Protein AF-A0A502CP16-F1 (afdb_monomer)

Mean predicted aligned error: 13.07 Å

InterPro domains:
  IPR009937 Putative Actinobacterial Holin-X, holin superfamily III [PF07332] (21-136)

Structure (mmCIF, N/CA/C/O backbone):
data_AF-A0A502CP16-F1
#
_entry.id   AF-A0A502CP16-F1
#
loop_
_atom_site.group_PDB
_atom_site.id
_atom_site.type_symbol
_atom_site.label_atom_id
_atom_site.label_alt_id
_atom_site.label_comp_id
_atom_site.label_asym_id
_atom_site.label_entity_id
_atom_site.label_seq_id
_atom_site.pdbx_PDB_ins_code
_atom_site.Cartn_x
_atom_site.Cartn_y
_atom_site.Cartn_z
_atom_site.occupancy
_atom_site.B_iso_or_equiv
_atom_site.auth_seq_id
_atom_site.auth_comp_id
_atom_site.auth_asym_id
_atom_site.auth_atom_id
_atom_site.pdbx_PDB_model_num
ATOM 1 N N . MET A 1 1 ? -91.116 16.499 47.169 1.00 48.44 1 MET A N 1
ATOM 2 C CA . MET A 1 1 ? -90.966 15.041 46.974 1.00 48.44 1 MET A CA 1
ATOM 3 C C . MET A 1 1 ? -89.531 14.847 46.487 1.00 48.44 1 MET A C 1
ATOM 5 O O . MET A 1 1 ? -89.247 15.278 45.384 1.00 48.44 1 MET A O 1
ATOM 9 N N . ALA A 1 2 ? -88.553 14.717 47.399 1.00 51.62 2 ALA A N 1
ATOM 10 C CA . ALA A 1 2 ? -87.984 13.432 47.862 1.00 51.62 2 ALA A CA 1
ATOM 11 C C . ALA A 1 2 ? -87.460 12.631 46.644 1.00 51.62 2 ALA A C 1
ATOM 13 O O . ALA A 1 2 ? -88.256 12.377 45.752 1.00 51.62 2 ALA A O 1
ATOM 14 N N . THR A 1 3 ? -86.186 12.278 46.440 1.00 50.72 3 THR A N 1
ATOM 15 C CA . THR A 1 3 ? -85.097 11.765 47.304 1.00 50.72 3 THR A CA 1
ATOM 16 C C . THR A 1 3 ? -83.799 11.732 46.458 1.00 50.72 3 THR A C 1
ATOM 18 O O . THR A 1 3 ? -83.857 11.386 45.285 1.00 50.72 3 THR A O 1
ATOM 21 N N . GLN A 1 4 ? -82.660 12.248 46.929 1.00 61.88 4 GLN A N 1
ATOM 22 C CA . GLN A 1 4 ? -81.459 11.499 47.364 1.00 61.88 4 GLN A CA 1
ATOM 23 C C . GLN A 1 4 ? -81.095 10.209 46.600 1.00 61.88 4 GLN A C 1
ATOM 25 O O . GLN A 1 4 ? -81.886 9.283 46.620 1.00 61.88 4 GLN A O 1
ATOM 30 N N . HIS A 1 5 ? -79.867 10.155 46.053 1.00 51.53 5 HIS A N 1
ATOM 31 C CA . HIS A 1 5 ? -78.896 9.033 46.021 1.00 51.53 5 HIS A CA 1
ATOM 32 C C . HIS A 1 5 ? -77.607 9.600 45.369 1.00 51.53 5 HIS A C 1
ATOM 34 O O . HIS A 1 5 ? -77.551 9.748 44.158 1.00 51.53 5 HIS A O 1
ATOM 40 N N . ALA A 1 6 ? -76.629 10.177 46.076 1.00 63.91 6 ALA A N 1
ATOM 41 C CA . ALA A 1 6 ? -75.725 9.560 47.050 1.00 63.91 6 ALA A CA 1
ATOM 42 C C . ALA A 1 6 ? -75.152 8.221 46.556 1.00 63.91 6 ALA A C 1
ATOM 44 O O . ALA A 1 6 ? -75.627 7.168 46.972 1.00 63.91 6 ALA A O 1
ATOM 45 N N . ASN A 1 7 ? -74.142 8.273 45.680 1.00 61.53 7 ASN A N 1
ATOM 46 C CA . ASN A 1 7 ? -73.148 7.203 45.561 1.00 61.53 7 ASN A CA 1
ATOM 47 C C . ASN A 1 7 ? -71.828 7.729 44.963 1.00 61.53 7 ASN A C 1
ATOM 49 O O . ASN A 1 7 ? -71.404 7.293 43.896 1.00 61.53 7 ASN A O 1
ATOM 53 N N . ASP A 1 8 ? -71.166 8.652 45.666 1.00 55.47 8 ASP A N 1
ATOM 54 C CA . ASP A 1 8 ? -69.719 8.830 45.516 1.00 55.47 8 ASP A CA 1
ATOM 55 C C . ASP A 1 8 ? -69.037 7.651 46.217 1.00 55.47 8 ASP A C 1
ATOM 57 O O . ASP A 1 8 ? -68.642 7.720 47.379 1.00 55.47 8 ASP A O 1
ATOM 61 N N . GLN A 1 9 ? -68.930 6.527 45.511 1.00 55.81 9 GLN A N 1
ATOM 62 C CA . GLN A 1 9 ? -67.941 5.508 45.843 1.00 55.81 9 GLN A CA 1
ATOM 63 C C . GLN A 1 9 ? -66.606 5.932 45.238 1.00 55.81 9 GLN A C 1
ATOM 65 O O . GLN A 1 9 ? -66.098 5.328 44.298 1.00 55.81 9 GLN A O 1
ATOM 70 N N . THR A 1 10 ? -65.999 6.967 45.815 1.00 56.19 10 THR A N 1
ATOM 71 C CA . THR A 1 10 ? -64.542 7.049 45.863 1.00 56.19 10 THR A CA 1
ATOM 72 C C . THR A 1 10 ? -64.082 5.936 46.792 1.00 56.19 10 THR A C 1
ATOM 74 O O . THR A 1 10 ? -63.856 6.117 47.986 1.00 56.19 10 THR A O 1
ATOM 77 N N . SER A 1 11 ? -63.991 4.727 46.238 1.00 54.78 11 SER A N 1
ATOM 78 C CA . SER A 1 11 ? -63.223 3.646 46.829 1.00 54.78 11 SER A CA 1
ATOM 79 C C . SER A 1 11 ? -61.761 4.083 46.836 1.00 54.78 11 SER A C 1
ATOM 81 O O . SER A 1 11 ? -60.993 3.756 45.931 1.00 54.78 11 SER A O 1
ATOM 83 N N . SER A 1 12 ? -61.388 4.856 47.852 1.00 57.38 12 SER A N 1
ATOM 84 C CA . SER A 1 12 ? -60.015 5.075 48.283 1.00 57.38 12 SER A CA 1
ATOM 85 C C . SER A 1 12 ? -59.500 3.739 48.807 1.00 57.38 12 SER A C 1
ATOM 87 O O . SER A 1 12 ? -59.390 3.522 50.011 1.00 57.38 12 SER A O 1
ATOM 89 N N . GLN A 1 13 ? -59.269 2.795 47.891 1.00 60.53 13 GLN A N 1
ATOM 90 C CA . GLN A 1 13 ? -58.417 1.652 48.168 1.00 60.53 13 GLN A CA 1
ATOM 91 C C . GLN A 1 13 ? -57.105 2.248 48.682 1.00 60.53 13 GLN A C 1
ATOM 93 O O . GLN A 1 13 ? -56.549 3.113 47.997 1.00 60.53 13 GLN A O 1
ATOM 98 N N . PRO A 1 14 ? -56.640 1.886 49.887 1.00 56.53 14 PRO A N 1
ATOM 99 C CA . PRO A 1 14 ? -55.353 2.356 50.360 1.00 56.53 14 PRO A CA 1
ATOM 100 C C . PRO A 1 14 ? -54.321 1.873 49.343 1.00 56.53 14 PRO A C 1
ATOM 102 O O . PRO A 1 14 ? -54.079 0.671 49.235 1.00 56.53 14 PRO A O 1
ATOM 105 N N . SER A 1 15 ? -53.776 2.794 48.541 1.00 64.06 15 SER A N 1
ATOM 106 C CA . SER A 1 15 ? -52.629 2.513 47.684 1.00 64.06 15 SER A CA 1
ATOM 107 C C . SER A 1 15 ? -51.578 1.888 48.593 1.00 64.06 15 SER A C 1
ATOM 109 O O . SER A 1 15 ? -51.168 2.564 49.540 1.00 64.06 15 SER A O 1
ATOM 111 N N . PRO A 1 16 ? -51.195 0.614 48.385 1.00 67.31 16 PRO A N 1
ATOM 112 C CA . PRO A 1 16 ? -50.213 -0.034 49.234 1.00 67.31 16 PRO A CA 1
ATOM 113 C C . PRO A 1 16 ? -48.984 0.863 49.273 1.00 67.31 16 PRO A C 1
ATOM 115 O O . PRO A 1 16 ? -48.430 1.199 48.223 1.00 67.31 16 PRO A O 1
ATOM 118 N N . GLU A 1 17 ? -48.626 1.329 50.465 1.00 70.31 17 GLU A N 1
ATOM 119 C CA . GLU A 1 17 ? -47.470 2.189 50.662 1.00 70.31 17 GLU A CA 1
ATOM 120 C C . GLU A 1 17 ? -46.265 1.459 50.060 1.00 70.31 17 GLU A C 1
ATOM 122 O O . GLU A 1 17 ? -45.994 0.301 50.399 1.00 70.31 17 GLU A O 1
ATOM 127 N N . ARG A 1 18 ? -45.621 2.072 49.058 1.00 70.44 18 ARG A N 1
ATOM 128 C CA . ARG A 1 18 ? -44.545 1.408 48.318 1.00 70.44 18 ARG A CA 1
ATOM 129 C C . ARG A 1 18 ? -43.461 1.016 49.303 1.00 70.44 18 ARG A C 1
ATOM 131 O O . ARG A 1 18 ? -42.889 1.856 49.994 1.00 70.44 18 ARG A O 1
ATOM 138 N N . THR A 1 19 ? -43.173 -0.274 49.346 1.00 84.56 19 THR A N 1
ATOM 139 C CA . THR A 1 19 ? -42.142 -0.787 50.241 1.00 84.56 19 THR A CA 1
ATOM 140 C C . THR A 1 19 ? -40.770 -0.291 49.786 1.00 84.56 19 THR A C 1
ATOM 142 O O . THR A 1 19 ? -40.505 -0.160 48.590 1.00 84.56 19 THR A O 1
ATOM 145 N N . ILE A 1 20 ? -39.859 -0.059 50.733 1.00 82.56 20 ILE A N 1
ATOM 146 C CA . ILE A 1 20 ? -38.467 0.330 50.440 1.00 82.56 20 ILE A CA 1
ATOM 147 C C . ILE A 1 20 ? -37.799 -0.671 49.479 1.00 82.56 20 ILE A C 1
ATOM 149 O O . ILE A 1 20 ? -37.021 -0.278 48.615 1.00 82.56 20 ILE A O 1
ATOM 153 N N . GLY A 1 21 ? -38.172 -1.955 49.558 1.00 85.38 21 GLY A N 1
ATOM 154 C CA . GLY A 1 21 ? -37.716 -2.989 48.627 1.00 85.38 21 GLY A CA 1
ATOM 155 C C . GLY A 1 21 ? -38.147 -2.762 47.173 1.00 85.38 21 GLY A C 1
ATOM 156 O O . GLY A 1 21 ? -37.351 -3.006 46.272 1.00 85.38 21 GLY A O 1
ATOM 157 N N . GLN A 1 22 ? -39.356 -2.245 46.928 1.00 84.88 22 GLN A N 1
ATOM 158 C CA . GLN A 1 22 ? -39.813 -1.896 45.575 1.00 84.88 22 GLN A CA 1
ATOM 159 C C . GLN A 1 22 ? -39.071 -0.676 45.017 1.00 84.88 22 GLN A C 1
ATOM 161 O O . GLN A 1 22 ? -38.677 -0.694 43.859 1.00 84.88 22 GLN A O 1
ATOM 166 N N . LEU A 1 23 ? -38.800 0.343 45.839 1.00 87.12 23 LEU A N 1
ATOM 167 C CA . LEU A 1 23 ? -38.048 1.530 45.402 1.00 87.12 23 LEU A CA 1
ATOM 168 C C . LEU A 1 23 ? -36.595 1.195 45.035 1.00 87.12 23 LEU A C 1
ATOM 170 O O . LEU A 1 23 ? -36.069 1.699 44.045 1.00 87.12 23 LEU A O 1
ATOM 174 N N . VAL A 1 24 ? -35.950 0.320 45.813 1.00 88.94 24 VAL A N 1
ATOM 175 C CA . VAL A 1 24 ? -34.595 -0.167 45.513 1.00 88.94 24 VAL A CA 1
ATOM 176 C C . VAL A 1 24 ? -34.587 -1.029 44.246 1.00 88.94 24 VAL A C 1
ATOM 178 O O . VAL A 1 24 ? -33.667 -0.906 43.434 1.00 88.94 24 VAL A O 1
ATOM 181 N N . ALA A 1 25 ? -35.605 -1.871 44.046 1.00 88.25 25 ALA A N 1
ATOM 182 C CA . ALA A 1 25 ? -35.745 -2.673 42.833 1.00 88.25 25 ALA A CA 1
ATOM 183 C C . ALA A 1 25 ? -35.932 -1.798 41.579 1.00 88.25 25 ALA A C 1
ATOM 185 O O . ALA A 1 25 ? -35.226 -2.009 40.592 1.00 88.25 25 ALA A O 1
ATOM 186 N N . ASP A 1 26 ? -36.799 -0.784 41.643 1.00 88.25 26 ASP A N 1
ATOM 187 C CA . ASP A 1 26 ? -37.049 0.162 40.548 1.00 88.25 26 ASP A CA 1
ATOM 188 C C . ASP A 1 26 ? -35.780 0.966 40.207 1.00 88.25 26 ASP A C 1
ATOM 190 O O . ASP A 1 26 ? -35.359 1.010 39.053 1.00 88.25 26 ASP A O 1
ATOM 194 N N . ALA A 1 27 ? -35.086 1.512 41.214 1.00 88.50 27 ALA A N 1
ATOM 195 C CA . ALA A 1 27 ? -33.839 2.251 40.998 1.00 88.50 27 ALA A CA 1
ATOM 196 C C . ALA A 1 27 ? -32.735 1.373 40.374 1.00 88.50 27 ALA A C 1
ATOM 198 O O . ALA A 1 27 ? -32.000 1.812 39.489 1.00 88.50 27 ALA A O 1
ATOM 199 N N . THR A 1 28 ? -32.630 0.110 40.801 1.00 91.69 28 THR A N 1
ATOM 200 C CA . THR A 1 28 ? -31.668 -0.850 40.232 1.00 91.69 28 THR A CA 1
ATOM 201 C C . THR A 1 28 ? -32.016 -1.197 38.781 1.00 91.69 28 THR A C 1
ATOM 203 O O . THR A 1 28 ? -31.125 -1.346 37.937 1.00 91.69 28 THR A O 1
ATOM 206 N N . HIS A 1 29 ? -33.308 -1.306 38.472 1.00 92.00 29 HIS A N 1
ATOM 207 C CA . HIS A 1 29 ? -33.806 -1.540 37.121 1.00 92.00 29 HIS A CA 1
ATOM 208 C C . HIS A 1 29 ? -33.518 -0.353 36.186 1.00 92.00 29 HIS A C 1
ATOM 210 O O . HIS A 1 29 ? -33.066 -0.555 35.054 1.00 92.00 29 HIS A O 1
ATOM 216 N N . ASP A 1 30 ? -33.691 0.879 36.662 1.00 92.06 30 ASP A N 1
ATOM 217 C CA . ASP A 1 30 ? -33.406 2.089 35.885 1.00 92.06 30 ASP A CA 1
ATOM 218 C C . ASP A 1 30 ? -31.912 2.224 35.583 1.00 92.06 30 ASP A C 1
ATOM 220 O O . ASP A 1 30 ? -31.526 2.407 34.427 1.00 92.06 30 ASP A O 1
ATOM 224 N N . VAL A 1 31 ? -31.051 2.020 36.586 1.00 93.75 31 VAL A N 1
ATOM 225 C CA . VAL A 1 31 ? -29.592 1.999 36.386 1.00 93.75 31 VAL A CA 1
ATOM 226 C C . VAL A 1 31 ? -29.196 0.918 35.377 1.00 93.75 31 VAL A C 1
ATOM 228 O O . VAL A 1 31 ? -28.417 1.179 34.459 1.00 93.75 31 VAL A O 1
ATOM 231 N N . SER A 1 32 ? -29.777 -0.281 35.484 1.00 94.75 32 SER A N 1
ATOM 232 C CA . SER A 1 32 ? -29.531 -1.374 34.531 1.00 94.75 32 SER A CA 1
ATOM 233 C C . SER A 1 32 ? -29.957 -1.009 33.105 1.00 94.75 32 SER A C 1
ATOM 235 O O . SER A 1 32 ? -29.284 -1.372 32.136 1.00 94.75 32 SER A O 1
ATOM 237 N N . THR A 1 33 ? -31.055 -0.263 32.968 1.00 95.25 33 THR A N 1
ATOM 238 C CA . THR A 1 33 ? -31.572 0.213 31.681 1.00 95.25 33 THR A CA 1
ATOM 239 C C . THR A 1 33 ? -30.639 1.246 31.053 1.00 95.25 33 THR A C 1
ATOM 241 O O . THR A 1 33 ? -30.299 1.111 29.875 1.00 95.25 33 THR A O 1
ATOM 244 N N . ILE A 1 34 ? -30.154 2.219 31.832 1.00 95.75 34 ILE A N 1
ATOM 245 C CA . ILE A 1 34 ? -29.183 3.219 31.364 1.00 95.75 34 ILE A CA 1
ATOM 246 C C . ILE A 1 34 ? -27.898 2.542 30.894 1.00 95.75 34 ILE A C 1
ATOM 248 O O . ILE A 1 34 ? -27.497 2.739 29.747 1.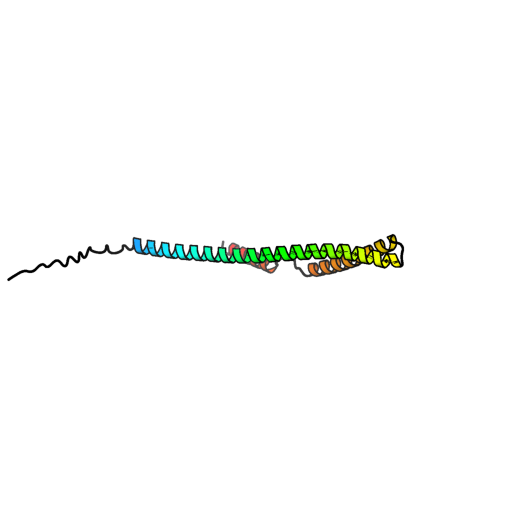00 95.75 34 ILE A O 1
ATOM 252 N N . VAL A 1 35 ? -27.308 1.668 31.715 1.00 96.94 35 VAL A N 1
ATOM 253 C CA . VAL A 1 35 ? -26.070 0.956 31.359 1.00 96.94 35 VAL A CA 1
ATOM 254 C C . VAL A 1 35 ? -26.248 0.156 30.068 1.00 96.94 35 VAL A C 1
ATOM 256 O O . VAL A 1 35 ? -25.411 0.215 29.166 1.00 96.94 35 VAL A O 1
ATOM 259 N N . ARG A 1 36 ? -27.363 -0.570 29.925 1.00 96.81 36 ARG A N 1
ATOM 260 C CA . ARG A 1 36 ? -27.653 -1.308 28.689 1.00 96.81 36 ARG A CA 1
ATOM 261 C C . ARG A 1 36 ? -27.809 -0.375 27.484 1.00 96.81 36 ARG A C 1
ATOM 263 O O . ARG A 1 36 ? -27.378 -0.749 26.393 1.00 96.81 36 ARG A O 1
ATOM 270 N N . SER A 1 37 ? -28.403 0.804 27.664 1.00 96.56 37 SER A N 1
ATOM 271 C CA . SER A 1 37 ? -28.576 1.790 26.593 1.00 96.56 37 SER A CA 1
ATOM 272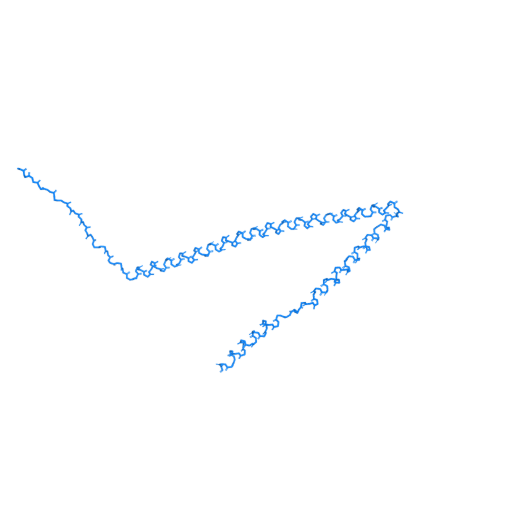 C C . SER A 1 37 ? -27.251 2.410 26.144 1.00 96.56 37 SER A C 1
ATOM 274 O O . SER A 1 37 ? -27.010 2.492 24.942 1.00 96.56 37 SER A O 1
ATOM 276 N N . GLU A 1 38 ? -26.346 2.734 27.072 1.00 96.44 38 GLU A N 1
ATOM 277 C CA . GLU A 1 38 ? -25.008 3.234 26.744 1.00 96.44 38 GLU A CA 1
ATOM 278 C C . GLU A 1 38 ? -24.189 2.175 26.007 1.00 96.44 38 GLU A C 1
ATOM 280 O O . GLU A 1 38 ? -23.550 2.472 25.000 1.00 96.44 38 GLU A O 1
ATOM 285 N N . ILE A 1 39 ? -24.273 0.910 26.436 1.00 97.25 39 ILE A N 1
ATOM 286 C CA . ILE A 1 39 ? -23.639 -0.205 25.721 1.00 97.25 39 ILE A CA 1
ATOM 287 C C . ILE A 1 39 ? -24.219 -0.341 24.308 1.00 97.25 39 ILE A C 1
ATOM 289 O O . ILE A 1 39 ? -23.474 -0.588 23.360 1.00 97.25 39 ILE A O 1
ATOM 293 N N . ALA A 1 40 ? -25.538 -0.217 24.147 1.00 97.50 40 ALA A N 1
ATOM 294 C CA . ALA A 1 40 ? -26.179 -0.292 22.838 1.00 97.50 40 ALA A CA 1
ATOM 295 C C . ALA A 1 40 ? -25.743 0.865 21.926 1.00 97.50 40 ALA A C 1
ATOM 297 O O . ALA A 1 40 ? -25.450 0.632 20.753 1.00 97.50 40 ALA A O 1
ATOM 298 N N . LEU A 1 41 ? -25.638 2.078 22.473 1.00 97.19 41 LEU A N 1
ATOM 299 C CA . LEU A 1 41 ? -25.161 3.256 21.759 1.00 97.19 41 LEU A CA 1
ATOM 300 C C . LEU A 1 41 ? -23.697 3.097 21.338 1.00 97.19 41 LEU A C 1
ATOM 302 O O . LEU A 1 41 ? -23.395 3.216 20.153 1.00 97.19 41 LEU A O 1
ATOM 306 N N . ALA A 1 42 ? -22.812 2.730 22.269 1.00 96.81 42 ALA A N 1
ATOM 307 C CA . ALA A 1 42 ? -21.399 2.494 21.986 1.00 96.81 42 ALA A CA 1
ATOM 308 C C . ALA A 1 42 ? -21.214 1.399 20.925 1.00 96.81 42 ALA A C 1
ATOM 310 O O . ALA A 1 42 ? -20.404 1.535 20.011 1.00 96.81 42 ALA A O 1
ATOM 311 N N . LYS A 1 43 ? -22.012 0.323 20.984 1.00 97.44 43 LYS A N 1
ATOM 312 C CA . LYS A 1 43 ? -22.022 -0.708 19.935 1.00 97.44 43 LYS A CA 1
ATOM 313 C C . LYS A 1 43 ? -22.454 -0.154 18.580 1.00 97.44 43 LYS A C 1
ATOM 315 O O . LYS A 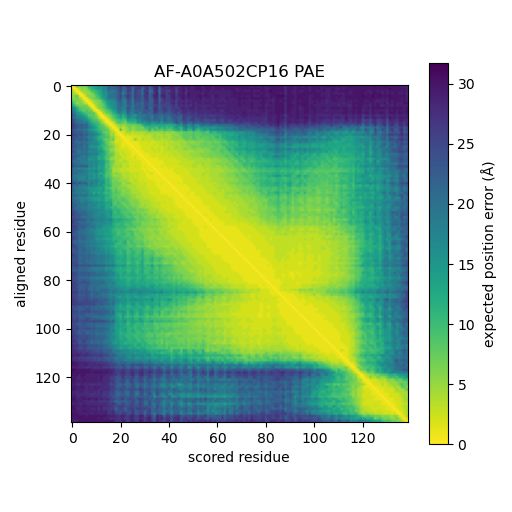1 43 ? -21.858 -0.530 17.574 1.00 97.44 43 LYS A O 1
ATOM 320 N N . ALA A 1 44 ? -23.477 0.695 18.535 1.00 97.62 44 ALA A N 1
ATOM 321 C CA . ALA A 1 44 ? -23.951 1.298 17.293 1.00 97.62 44 ALA A CA 1
ATOM 322 C C . ALA A 1 44 ? -22.907 2.248 16.684 1.00 97.62 44 ALA A C 1
ATOM 324 O O . ALA A 1 44 ? -22.674 2.196 15.477 1.00 97.62 44 ALA A O 1
ATOM 325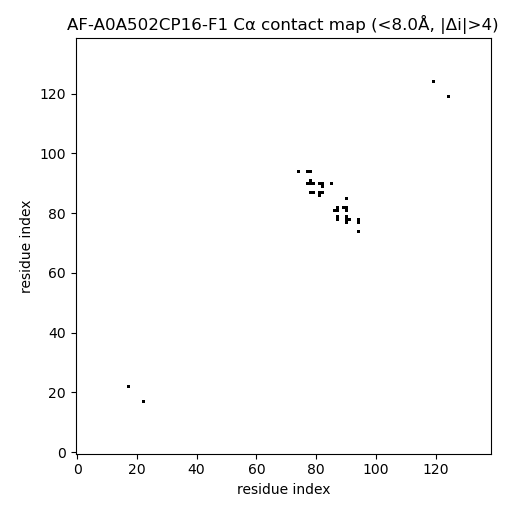 N N . GLU A 1 45 ? -22.245 3.056 17.512 1.00 96.69 45 GLU A N 1
ATOM 326 C CA . GLU A 1 45 ? -21.173 3.962 17.092 1.00 96.69 45 GLU A CA 1
ATOM 327 C C . GLU A 1 45 ? -19.968 3.183 16.553 1.00 96.69 45 GLU A C 1
ATOM 329 O O . GLU A 1 45 ? -19.565 3.389 15.409 1.00 96.69 45 GLU A O 1
ATOM 334 N N . ILE A 1 46 ? -19.491 2.176 17.297 1.00 97.81 46 ILE A N 1
ATOM 335 C CA . ILE A 1 46 ? -18.407 1.290 16.847 1.00 97.81 46 ILE A CA 1
ATOM 336 C C . ILE A 1 46 ? -18.783 0.577 15.543 1.00 97.81 46 ILE A C 1
ATOM 338 O O . ILE A 1 46 ? -17.950 0.456 14.648 1.00 97.81 46 ILE A O 1
ATOM 342 N N . ALA A 1 47 ? -20.023 0.103 15.397 1.00 97.00 47 ALA A N 1
ATOM 343 C CA . ALA A 1 47 ? -20.470 -0.550 14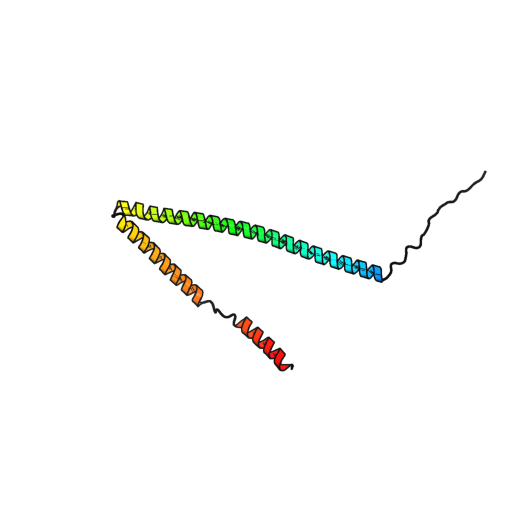.168 1.00 97.00 47 ALA A CA 1
ATOM 344 C C . ALA A 1 47 ? -20.510 0.421 12.976 1.00 97.00 47 ALA A C 1
ATOM 346 O O . ALA A 1 47 ? -20.119 0.054 11.863 1.00 97.00 47 ALA A O 1
ATOM 347 N N . ALA A 1 48 ? -20.963 1.659 13.192 1.00 96.19 48 ALA A N 1
ATOM 348 C CA . ALA A 1 48 ? -20.979 2.695 12.166 1.00 96.19 48 ALA A CA 1
ATOM 349 C C . ALA A 1 48 ? -19.555 3.068 11.727 1.00 96.19 48 ALA A C 1
ATOM 351 O O . ALA A 1 48 ? -19.285 3.155 10.524 1.00 96.19 48 ALA A O 1
ATOM 352 N N . ASP A 1 49 ? -18.640 3.216 12.680 1.00 96.06 49 ASP A N 1
ATOM 353 C CA . ASP A 1 49 ? -17.236 3.515 12.413 1.00 96.06 49 ASP A CA 1
ATOM 354 C C . ASP A 1 49 ? -16.526 2.349 11.734 1.00 96.06 49 ASP A C 1
ATOM 356 O O . ASP A 1 49 ? -15.848 2.551 10.727 1.00 96.06 49 ASP A O 1
ATOM 360 N N . ALA A 1 50 ? -16.758 1.115 12.183 1.00 97.12 50 ALA A N 1
ATOM 361 C CA . ALA A 1 50 ? -16.231 -0.084 11.539 1.00 97.12 50 ALA A CA 1
ATOM 362 C C . ALA A 1 50 ? -16.713 -0.206 10.087 1.00 97.12 50 ALA A C 1
ATOM 364 O O . ALA A 1 50 ? -15.933 -0.558 9.204 1.00 97.12 50 ALA A O 1
ATOM 365 N N . LYS A 1 51 ? -17.977 0.134 9.804 1.00 96.69 51 LYS A N 1
ATOM 366 C CA . LYS A 1 51 ? -18.511 0.135 8.436 1.00 96.69 51 LYS A CA 1
ATOM 367 C C . LYS A 1 51 ? -17.835 1.191 7.562 1.00 96.69 51 LYS A C 1
ATOM 369 O O . LYS A 1 51 ? -17.468 0.887 6.427 1.00 96.69 51 LYS A O 1
ATOM 374 N N . LYS A 1 52 ? -17.655 2.415 8.068 1.00 95.75 52 LYS A N 1
ATOM 375 C CA . LYS A 1 52 ? -16.952 3.489 7.344 1.00 95.75 52 LYS A CA 1
ATOM 376 C C . LYS A 1 52 ? -15.489 3.128 7.101 1.00 95.75 52 LYS A 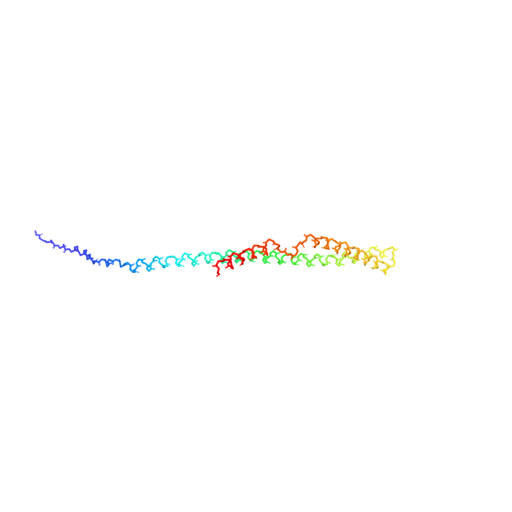C 1
ATOM 378 O O . LYS A 1 52 ? -15.016 3.241 5.973 1.00 95.75 52 LYS A O 1
ATOM 383 N N . ALA A 1 53 ? -14.799 2.645 8.132 1.00 96.31 53 ALA A N 1
ATOM 384 C CA . ALA A 1 53 ? -13.422 2.182 8.041 1.00 96.31 53 ALA A CA 1
ATOM 385 C C . ALA A 1 53 ? -13.289 1.018 7.049 1.00 96.31 53 ALA A C 1
ATOM 387 O O . ALA A 1 53 ? -12.393 1.033 6.211 1.00 96.31 53 ALA A O 1
ATOM 388 N N . GLY A 1 54 ? -14.217 0.056 7.075 1.00 96.69 54 GLY A N 1
ATOM 389 C CA . GLY A 1 54 ? -14.257 -1.070 6.142 1.00 96.69 54 GLY A CA 1
ATOM 390 C C . GLY A 1 54 ? -14.489 -0.640 4.693 1.00 96.69 54 GLY A C 1
ATOM 391 O O . GLY A 1 54 ? -13.787 -1.106 3.797 1.00 96.69 54 GLY A O 1
ATOM 392 N N . ALA A 1 55 ? -15.413 0.293 4.451 1.00 97.12 55 ALA A N 1
ATOM 393 C CA . ALA A 1 55 ? -15.629 0.862 3.122 1.00 97.12 55 ALA A CA 1
ATOM 394 C C . ALA A 1 55 ? -14.385 1.614 2.620 1.00 97.12 55 ALA A C 1
ATOM 396 O O . ALA A 1 55 ? -13.958 1.404 1.486 1.00 97.12 55 ALA A O 1
ATOM 397 N N . GLY A 1 56 ? -13.766 2.431 3.479 1.00 95.56 56 GLY A N 1
ATOM 398 C CA . GLY A 1 56 ? -12.522 3.132 3.166 1.00 95.56 56 GLY A CA 1
ATOM 399 C C . GLY A 1 56 ? -11.378 2.169 2.845 1.00 95.56 56 GLY A C 1
ATOM 400 O O . GLY A 1 56 ? -10.723 2.316 1.817 1.00 95.56 56 GLY A O 1
ATOM 401 N N . ALA A 1 57 ? -11.180 1.136 3.665 1.00 97.56 57 ALA A N 1
ATOM 402 C CA . ALA A 1 57 ? -10.182 0.096 3.425 1.00 97.56 57 ALA A CA 1
ATOM 403 C C . ALA A 1 57 ? -10.431 -0.643 2.099 1.00 97.56 57 ALA A C 1
ATOM 405 O O . ALA A 1 57 ? -9.490 -0.862 1.338 1.00 97.56 57 ALA A O 1
ATOM 406 N N . GLY A 1 58 ? -11.691 -0.961 1.781 1.00 97.75 58 GLY A N 1
ATOM 407 C CA . GLY A 1 58 ? -12.073 -1.552 0.498 1.00 97.75 58 GLY A CA 1
ATOM 408 C C . GLY A 1 58 ? -11.752 -0.645 -0.694 1.00 97.75 58 GLY A C 1
ATOM 409 O O . GLY A 1 58 ? -11.186 -1.110 -1.682 1.00 97.75 58 GLY A O 1
ATOM 410 N N . MET A 1 59 ? -12.038 0.657 -0.590 1.00 98.06 59 MET A N 1
ATOM 411 C CA . MET A 1 59 ? -11.694 1.640 -1.625 1.00 98.06 59 MET A CA 1
ATOM 412 C C . MET A 1 59 ? -10.180 1.775 -1.811 1.00 98.06 59 MET A C 1
ATOM 414 O O . MET A 1 59 ? -9.711 1.785 -2.946 1.00 98.06 59 MET A O 1
ATOM 418 N N . PHE A 1 60 ? -9.401 1.825 -0.727 1.00 97.38 60 PHE A N 1
ATOM 419 C CA . PHE A 1 60 ? -7.939 1.856 -0.814 1.00 97.38 60 PHE A CA 1
ATOM 420 C C . PHE A 1 60 ? -7.364 0.569 -1.405 1.00 97.38 60 PHE A C 1
ATOM 422 O O . PHE A 1 60 ? -6.443 0.641 -2.214 1.00 97.38 60 PHE A O 1
ATOM 429 N N . ALA A 1 61 ? -7.919 -0.596 -1.063 1.00 98.06 61 ALA A N 1
ATOM 430 C CA . ALA A 1 61 ? -7.521 -1.864 -1.667 1.00 98.06 61 ALA A CA 1
ATOM 431 C C . ALA A 1 61 ? -7.802 -1.878 -3.180 1.00 98.06 61 ALA A C 1
ATOM 433 O O . ALA A 1 61 ? -6.929 -2.249 -3.964 1.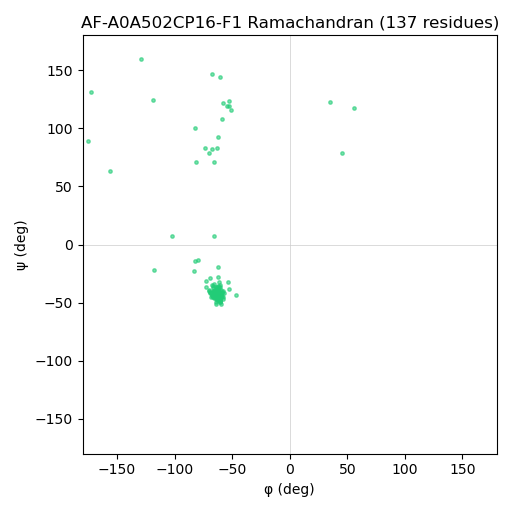00 98.06 61 ALA A O 1
ATOM 434 N N . ALA A 1 62 ? -8.980 -1.410 -3.603 1.00 98.19 62 ALA A N 1
ATOM 435 C CA . ALA A 1 62 ? -9.324 -1.282 -5.017 1.00 98.19 62 ALA A CA 1
ATOM 436 C C . ALA A 1 62 ? -8.412 -0.278 -5.744 1.00 98.19 62 ALA A C 1
ATOM 438 O O . ALA A 1 62 ? -7.899 -0.580 -6.819 1.00 98.19 62 ALA A O 1
ATOM 439 N N . ALA A 1 63 ? -8.151 0.886 -5.144 1.00 98.12 63 ALA A N 1
ATOM 440 C CA . ALA A 1 63 ? -7.239 1.884 -5.696 1.00 98.12 63 ALA A CA 1
ATOM 441 C C . ALA A 1 63 ? -5.809 1.338 -5.830 1.00 98.12 63 ALA A C 1
ATOM 443 O O . ALA A 1 63 ? -5.185 1.517 -6.873 1.00 98.12 63 ALA A O 1
ATOM 444 N N . ALA A 1 64 ? -5.308 0.621 -4.818 1.00 97.69 64 ALA A N 1
ATOM 445 C CA . ALA A 1 64 ? -4.001 -0.030 -4.860 1.00 97.69 64 ALA A CA 1
ATOM 446 C C . ALA A 1 64 ? -3.929 -1.096 -5.964 1.00 97.69 64 ALA A C 1
ATOM 448 O O . ALA A 1 64 ? -2.936 -1.164 -6.684 1.00 97.69 64 ALA A O 1
ATOM 449 N N . PHE A 1 65 ? -4.990 -1.887 -6.144 1.00 98.31 65 PHE A N 1
ATOM 450 C CA . PHE A 1 65 ? -5.076 -2.867 -7.225 1.00 98.31 65 PHE A CA 1
ATOM 451 C C . PHE A 1 65 ? -5.053 -2.205 -8.610 1.00 98.31 65 PHE A C 1
ATOM 453 O O . PHE A 1 65 ? -4.268 -2.599 -9.469 1.00 98.31 65 PHE A O 1
ATOM 460 N N . VAL A 1 66 ? -5.854 -1.157 -8.824 1.00 98.50 66 VAL A N 1
ATOM 461 C CA . VAL A 1 66 ? -5.860 -0.408 -10.092 1.00 98.50 66 VAL A CA 1
ATOM 462 C C . VAL A 1 66 ? -4.505 0.258 -10.347 1.00 98.50 66 VAL A C 1
ATOM 464 O O . VAL A 1 66 ? -3.999 0.200 -11.466 1.00 98.50 66 VAL A O 1
ATOM 467 N N . ALA A 1 67 ? -3.877 0.837 -9.321 1.00 98.06 67 ALA A N 1
ATOM 468 C CA . ALA A 1 67 ? -2.538 1.408 -9.432 1.00 98.06 67 ALA A CA 1
ATOM 469 C C . ALA A 1 67 ? -1.487 0.346 -9.799 1.00 98.06 67 ALA A C 1
ATOM 471 O O . ALA A 1 67 ? -0.621 0.613 -10.631 1.00 98.06 67 ALA A O 1
ATOM 472 N N . LEU A 1 68 ? -1.586 -0.869 -9.244 1.00 97.12 68 LEU A N 1
ATOM 473 C CA . LEU A 1 68 ? -0.718 -1.992 -9.605 1.00 97.12 68 LEU A CA 1
ATOM 474 C C . LEU A 1 68 ? -0.880 -2.379 -11.081 1.00 97.12 68 LEU A C 1
ATOM 476 O O . LEU A 1 68 ? 0.122 -2.543 -11.775 1.00 97.12 68 LEU A O 1
ATOM 480 N N . LEU A 1 69 ? -2.117 -2.470 -11.581 1.00 98.06 69 LEU A N 1
ATOM 481 C CA . LEU A 1 69 ? -2.369 -2.697 -13.009 1.00 98.06 69 LEU A CA 1
ATOM 482 C C . LEU A 1 69 ? -1.765 -1.573 -13.862 1.00 98.06 69 LEU A C 1
ATOM 484 O O . LEU A 1 69 ? -1.089 -1.845 -14.851 1.00 98.06 69 LEU A O 1
ATOM 488 N N . GLY A 1 70 ? -1.946 -0.316 -13.447 1.00 98.12 70 GLY A N 1
ATOM 489 C CA . GLY A 1 70 ? -1.344 0.844 -14.103 1.00 98.12 70 GLY A CA 1
ATOM 490 C C . GLY A 1 70 ? 0.183 0.763 -14.179 1.00 98.12 70 GLY A C 1
ATOM 491 O O . GLY A 1 70 ? 0.748 1.041 -15.232 1.00 98.12 70 GLY A O 1
ATOM 492 N N . LEU A 1 71 ? 0.855 0.317 -13.112 1.00 96.62 71 LEU A N 1
ATOM 493 C CA . LEU A 1 71 ? 2.308 0.108 -13.109 1.00 96.62 71 LEU A CA 1
ATOM 494 C C . LEU A 1 71 ? 2.750 -0.979 -14.098 1.00 96.62 71 LEU A C 1
ATOM 496 O O . LEU A 1 71 ? 3.752 -0.796 -14.784 1.00 96.62 71 LEU A O 1
ATOM 500 N N . ILE A 1 72 ? 1.997 -2.077 -14.222 1.00 96.25 72 ILE A N 1
ATOM 501 C CA . ILE A 1 72 ? 2.285 -3.133 -15.208 1.00 96.25 72 ILE A CA 1
ATOM 502 C C . ILE A 1 72 ? 2.240 -2.557 -16.631 1.00 96.25 72 ILE A C 1
ATOM 504 O O . ILE A 1 72 ? 3.190 -2.724 -17.399 1.00 96.25 72 ILE A O 1
ATOM 508 N N . PHE A 1 73 ? 1.173 -1.825 -16.970 1.00 97.88 73 PHE A N 1
ATOM 509 C CA . PHE A 1 73 ? 1.051 -1.176 -18.279 1.00 97.88 73 PHE A CA 1
ATOM 510 C C . PHE A 1 73 ? 2.092 -0.074 -18.491 1.00 97.88 73 PHE A C 1
ATOM 512 O O . PHE A 1 73 ? 2.580 0.092 -19.609 1.00 97.88 73 PHE A O 1
ATOM 519 N N . LEU A 1 74 ? 2.477 0.652 -17.439 1.00 97.56 74 LEU A N 1
ATOM 520 C CA . LEU A 1 74 ? 3.541 1.650 -17.501 1.00 97.56 74 LEU A CA 1
ATOM 521 C C . LEU A 1 74 ? 4.876 1.007 -17.884 1.00 97.56 74 LEU A C 1
ATOM 523 O O . LEU A 1 74 ? 5.538 1.500 -18.792 1.00 97.56 74 LEU A O 1
ATOM 527 N N . PHE A 1 75 ? 5.265 -0.104 -17.253 1.00 95.31 75 PHE A N 1
ATOM 528 C CA . PHE A 1 75 ? 6.505 -0.798 -17.615 1.00 95.31 75 PHE A CA 1
ATOM 529 C C . PHE A 1 75 ? 6.460 -1.352 -19.035 1.00 95.31 75 PHE A C 1
ATOM 531 O O . PHE A 1 75 ? 7.437 -1.206 -19.765 1.00 95.31 75 PHE A O 1
ATOM 538 N N . HIS A 1 76 ? 5.322 -1.904 -19.462 1.00 96.19 76 HIS A N 1
ATOM 539 C CA . HIS A 1 76 ? 5.155 -2.331 -20.850 1.00 96.19 76 HIS A CA 1
ATOM 540 C C . HIS A 1 76 ? 5.292 -1.154 -21.828 1.00 96.19 76 HIS A C 1
ATOM 542 O O . HIS A 1 76 ? 5.977 -1.266 -22.839 1.00 96.19 76 HIS A O 1
ATOM 548 N N . THR A 1 77 ? 4.722 0.005 -21.484 1.00 97.56 77 THR A N 1
ATOM 549 C CA . THR A 1 77 ? 4.848 1.239 -22.272 1.00 97.56 77 THR A CA 1
ATOM 550 C C . THR A 1 77 ? 6.301 1.708 -22.351 1.00 97.56 77 THR A C 1
ATOM 552 O O . THR A 1 77 ? 6.759 2.073 -23.427 1.00 97.56 77 THR A O 1
ATOM 555 N N . ILE A 1 78 ? 7.051 1.673 -21.243 1.00 97.44 78 ILE A N 1
ATOM 556 C CA . ILE A 1 78 ? 8.475 2.045 -21.230 1.00 97.44 78 ILE A CA 1
ATOM 557 C C . ILE A 1 78 ? 9.271 1.138 -22.170 1.00 97.44 78 ILE A C 1
ATOM 559 O O . ILE A 1 78 ? 10.034 1.643 -22.990 1.00 97.44 78 ILE A O 1
ATOM 563 N N . VAL A 1 79 ? 9.070 -0.180 -22.084 1.00 97.38 79 VAL A N 1
ATOM 564 C CA . VAL A 1 79 ? 9.737 -1.137 -22.978 1.00 97.38 79 VAL A CA 1
ATOM 565 C C . VAL A 1 79 ? 9.367 -0.855 -24.433 1.00 97.38 79 VAL A C 1
ATOM 567 O O . VAL A 1 79 ? 10.267 -0.711 -25.251 1.00 97.38 79 VAL A O 1
ATOM 570 N N . ALA A 1 80 ? 8.078 -0.684 -24.741 1.00 97.12 80 ALA A N 1
ATOM 571 C CA . ALA A 1 80 ? 7.604 -0.404 -26.097 1.00 97.12 80 ALA A CA 1
ATOM 572 C C . ALA A 1 80 ? 8.172 0.905 -26.674 1.00 97.12 80 ALA A C 1
ATOM 574 O O . ALA A 1 80 ? 8.490 0.976 -27.855 1.00 97.12 80 ALA A O 1
ATOM 575 N N . VAL A 1 81 ? 8.335 1.946 -25.851 1.00 97.50 81 VAL A N 1
ATOM 576 C CA . VAL A 1 81 ? 8.958 3.212 -26.274 1.00 97.50 81 VAL A CA 1
ATOM 577 C C . VAL A 1 81 ? 10.459 3.045 -26.513 1.00 97.50 81 VAL A C 1
ATOM 579 O O . VAL A 1 81 ? 10.995 3.619 -27.460 1.00 97.50 81 VAL A O 1
ATOM 582 N N . LEU A 1 82 ? 11.151 2.274 -25.671 1.00 96.62 82 LEU A N 1
ATOM 583 C CA . LEU A 1 82 ? 12.576 1.989 -25.850 1.00 96.62 82 LEU A CA 1
ATOM 584 C C . LEU A 1 82 ? 12.834 1.120 -27.087 1.00 96.62 82 LEU A C 1
ATOM 586 O O . LEU A 1 82 ? 13.828 1.349 -27.774 1.00 96.62 82 LEU A O 1
ATOM 590 N N . ASP A 1 83 ? 11.925 0.196 -27.400 1.00 96.31 83 ASP A N 1
ATOM 591 C CA . ASP A 1 83 ? 12.000 -0.698 -28.563 1.00 96.31 83 ASP A CA 1
ATOM 592 C C . ASP A 1 83 ? 11.982 0.054 -29.912 1.00 96.31 83 ASP A C 1
ATOM 594 O O . ASP A 1 83 ? 12.473 -0.438 -30.922 1.00 96.31 83 ASP A O 1
ATOM 598 N N . ILE A 1 84 ? 11.513 1.310 -29.931 1.00 97.19 84 ILE A N 1
ATOM 599 C CA . ILE A 1 84 ? 11.590 2.185 -31.116 1.00 97.19 84 ILE A CA 1
ATOM 600 C C . ILE A 1 84 ? 13.051 2.451 -31.526 1.00 97.19 84 ILE A C 1
ATOM 602 O O . ILE A 1 84 ? 13.341 2.634 -32.709 1.00 97.19 84 ILE A O 1
ATOM 606 N N . TRP A 1 85 ? 13.974 2.497 -30.559 1.00 96.56 85 TRP A N 1
ATOM 607 C CA . TRP A 1 85 ? 15.370 2.906 -30.768 1.00 96.56 85 TRP A CA 1
ATOM 608 C C . TRP A 1 85 ? 16.387 1.802 -30.462 1.00 96.56 85 TRP A C 1
ATOM 610 O O . TRP A 1 85 ? 17.530 1.877 -30.912 1.00 96.56 85 TRP A O 1
ATOM 620 N N . LEU A 1 86 ? 16.003 0.809 -29.660 1.00 96.31 86 LEU A N 1
ATOM 621 C CA . LEU A 1 86 ? 16.860 -0.260 -29.154 1.00 96.31 86 LEU A CA 1
ATOM 622 C C . LEU A 1 86 ? 16.205 -1.623 -29.408 1.00 96.31 86 LEU A C 1
ATOM 624 O O . LEU A 1 86 ? 14.992 -1.691 -29.526 1.00 96.31 86 LEU A O 1
ATOM 628 N N . PRO A 1 87 ? 16.970 -2.727 -29.415 1.00 95.44 87 PRO A N 1
ATOM 629 C CA . PRO A 1 87 ? 16.377 -4.057 -29.390 1.00 95.44 87 PRO A CA 1
ATOM 630 C C . PRO A 1 87 ? 15.535 -4.281 -28.125 1.00 95.44 87 PRO A C 1
ATOM 632 O O . PRO A 1 87 ? 15.955 -3.900 -27.029 1.00 95.44 87 PRO A O 1
ATOM 635 N N . GLU A 1 88 ? 14.428 -5.009 -28.259 1.00 93.44 88 GLU A N 1
ATOM 636 C CA . GLU A 1 88 ? 13.475 -5.311 -27.183 1.00 93.44 88 GLU A CA 1
ATOM 637 C C . GLU A 1 88 ? 14.142 -5.779 -25.872 1.00 93.44 88 GLU A C 1
ATOM 639 O O . GLU A 1 88 ? 13.820 -5.302 -24.778 1.00 93.44 88 GLU A O 1
ATOM 644 N N . TRP A 1 89 ? 15.148 -6.660 -25.965 1.00 95.88 89 TRP A N 1
ATOM 645 C CA . TRP A 1 89 ? 15.877 -7.175 -24.797 1.00 95.88 89 TRP A CA 1
ATOM 646 C C . TRP A 1 89 ? 16.578 -6.070 -23.990 1.00 95.88 89 TRP A C 1
ATOM 648 O O . TRP A 1 89 ? 16.637 -6.141 -22.760 1.00 95.88 89 TRP A O 1
ATOM 658 N N . ALA A 1 90 ? 17.087 -5.032 -24.659 1.00 96.69 90 ALA A N 1
ATOM 659 C CA . ALA A 1 90 ? 17.723 -3.895 -24.005 1.00 96.69 90 ALA A CA 1
ATOM 660 C C . ALA A 1 90 ? 16.674 -3.015 -23.309 1.00 96.69 90 ALA A C 1
ATOM 662 O O . ALA A 1 90 ? 16.912 -2.553 -22.192 1.00 96.69 90 ALA A O 1
ATOM 663 N N . GLY A 1 91 ? 15.489 -2.857 -23.910 1.00 96.56 91 GLY A N 1
ATOM 664 C CA . GLY A 1 91 ? 14.344 -2.186 -23.289 1.00 96.56 91 GLY A CA 1
ATOM 665 C C . GLY A 1 91 ? 13.923 -2.841 -21.969 1.00 96.56 91 GLY A C 1
ATOM 666 O O . GLY A 1 91 ? 13.778 -2.157 -20.947 1.00 96.56 91 GLY A O 1
ATOM 667 N N . TYR A 1 92 ? 13.815 -4.175 -21.945 1.00 95.44 92 TYR A N 1
ATOM 668 C CA . TYR A 1 92 ? 13.538 -4.924 -20.713 1.00 95.44 92 TYR A CA 1
ATOM 669 C C . TYR A 1 92 ? 14.645 -4.779 -19.664 1.00 95.44 92 TYR A C 1
ATOM 671 O O . TYR A 1 92 ? 14.337 -4.582 -18.485 1.00 95.44 92 TYR A O 1
ATOM 679 N N . LEU A 1 93 ? 15.924 -4.833 -20.056 1.00 97.38 93 LEU A N 1
ATOM 680 C CA . LEU A 1 93 ? 17.034 -4.660 -19.112 1.00 97.38 93 LEU A CA 1
ATOM 681 C C . LEU A 1 93 ? 17.063 -3.265 -18.488 1.00 97.38 93 LEU A C 1
ATOM 683 O O . LEU A 1 93 ? 17.240 -3.150 -17.276 1.00 97.38 93 LEU A O 1
ATOM 687 N N . ILE A 1 94 ? 16.851 -2.212 -19.279 1.00 96.50 94 ILE A N 1
ATOM 688 C CA . ILE A 1 94 ? 16.813 -0.830 -18.779 1.00 96.50 94 ILE A CA 1
ATOM 689 C C . ILE A 1 94 ? 15.643 -0.651 -17.805 1.00 96.50 94 ILE A C 1
ATOM 691 O O . ILE A 1 94 ? 15.825 -0.129 -16.705 1.00 96.50 94 ILE A O 1
ATOM 695 N N . THR A 1 95 ? 14.458 -1.143 -18.168 1.00 96.38 95 THR A N 1
ATOM 696 C CA . THR A 1 95 ? 13.262 -1.069 -17.312 1.00 96.38 95 THR A CA 1
ATOM 697 C C . THR A 1 95 ? 13.454 -1.851 -16.007 1.00 96.38 95 THR A C 1
ATOM 699 O O . THR A 1 95 ? 13.097 -1.378 -14.929 1.00 96.38 95 THR A O 1
ATOM 702 N N . THR A 1 96 ? 14.102 -3.016 -16.075 1.00 96.56 96 THR A N 1
ATOM 703 C CA . THR A 1 96 ? 14.469 -3.814 -14.893 1.00 96.56 96 THR A CA 1
ATOM 704 C C . THR A 1 96 ? 15.489 -3.084 -14.014 1.00 96.56 96 THR A C 1
ATOM 706 O O . THR A 1 96 ? 15.350 -3.052 -12.791 1.00 96.56 96 THR A O 1
ATOM 709 N N . GLY A 1 97 ? 16.494 -2.446 -14.617 1.00 97.56 97 GLY A N 1
ATOM 710 C CA . GLY A 1 97 ? 17.465 -1.617 -13.902 1.00 97.56 97 GLY A CA 1
ATOM 711 C C . GLY A 1 97 ? 16.803 -0.444 -13.172 1.00 97.56 97 GLY A C 1
ATOM 712 O O . GLY A 1 97 ? 17.112 -0.194 -12.006 1.00 97.56 97 GLY A O 1
ATOM 713 N N . LEU A 1 98 ? 15.837 0.221 -13.814 1.00 96.06 98 LEU A N 1
ATOM 714 C CA . LEU A 1 98 ? 15.031 1.281 -13.203 1.00 96.06 98 LEU A CA 1
ATOM 715 C C . LEU A 1 98 ? 14.263 0.772 -11.972 1.00 96.06 98 LEU A C 1
ATOM 717 O O . LEU A 1 98 ? 14.263 1.427 -10.930 1.00 96.06 98 LEU A O 1
ATOM 721 N N . LEU A 1 99 ? 13.655 -0.414 -12.058 1.00 95.62 99 LEU A N 1
ATOM 722 C CA . LEU A 1 99 ? 12.962 -1.042 -10.931 1.00 95.62 99 LEU A CA 1
ATOM 723 C C . LEU A 1 99 ? 13.897 -1.333 -9.754 1.00 95.62 99 LEU A C 1
ATOM 725 O O . LEU A 1 99 ? 13.554 -1.026 -8.611 1.00 95.62 99 LEU A O 1
ATOM 729 N N . PHE A 1 100 ? 15.090 -1.875 -10.012 1.00 97.69 100 PHE A N 1
ATOM 730 C CA . PHE A 1 100 ? 16.074 -2.111 -8.954 1.00 97.69 100 PHE A CA 1
ATOM 731 C C . PHE A 1 100 ? 16.569 -0.817 -8.311 1.00 97.69 100 PHE A C 1
ATOM 733 O O . PHE A 1 100 ? 16.755 -0.784 -7.094 1.00 97.69 100 PHE A O 1
ATOM 740 N N . LEU A 1 101 ? 16.730 0.256 -9.089 1.00 97.81 101 LEU A N 1
ATOM 741 C CA . LEU A 1 101 ? 17.075 1.573 -8.556 1.00 97.81 101 LEU A CA 1
ATOM 742 C C . LEU A 1 101 ? 15.997 2.067 -7.578 1.00 97.81 101 LEU A C 1
ATOM 744 O O . LEU A 1 101 ? 16.311 2.452 -6.451 1.00 97.81 101 LEU A O 1
ATOM 748 N N . VAL A 1 102 ? 14.723 2.005 -7.980 1.00 96.06 102 VAL A N 1
ATOM 749 C CA . VAL A 1 102 ? 13.591 2.390 -7.121 1.00 96.06 102 VAL A CA 1
ATOM 750 C C . VAL A 1 102 ? 13.537 1.513 -5.868 1.00 96.06 102 VAL A C 1
ATOM 752 O O . VAL A 1 102 ? 13.414 2.036 -4.760 1.00 96.06 102 VAL A O 1
ATOM 755 N N . ALA A 1 103 ? 13.695 0.194 -6.011 1.00 95.81 103 ALA A N 1
ATOM 756 C CA . ALA A 1 103 ? 13.714 -0.738 -4.886 1.00 95.81 103 ALA A CA 1
ATOM 757 C C . ALA A 1 103 ? 14.852 -0.434 -3.899 1.00 95.81 103 ALA A C 1
ATOM 759 O O . ALA A 1 103 ? 14.631 -0.438 -2.688 1.00 95.81 103 ALA A O 1
ATOM 760 N N . ALA A 1 104 ? 16.049 -0.109 -4.395 1.00 97.19 104 ALA A N 1
ATOM 761 C CA . ALA A 1 104 ? 17.178 0.282 -3.559 1.00 97.19 104 ALA A CA 1
ATOM 762 C C . ALA A 1 104 ? 16.884 1.573 -2.778 1.00 97.19 104 ALA A C 1
ATOM 764 O O . ALA A 1 104 ? 17.115 1.620 -1.569 1.00 97.19 104 ALA A O 1
ATOM 765 N N . ILE A 1 105 ? 16.314 2.594 -3.428 1.00 97.44 105 ILE A N 1
ATOM 766 C CA . ILE A 1 105 ? 15.925 3.854 -2.771 1.00 97.44 105 ILE A CA 1
ATOM 767 C C . ILE A 1 105 ? 14.876 3.597 -1.682 1.00 97.44 105 ILE A C 1
ATOM 769 O O . ILE A 1 105 ? 15.042 4.053 -0.549 1.00 97.44 105 ILE A O 1
ATOM 773 N N . LEU A 1 106 ? 13.826 2.827 -1.985 1.00 96.31 106 LEU A N 1
ATOM 774 C CA . LEU A 1 106 ? 12.782 2.480 -1.018 1.00 96.31 106 LEU A CA 1
ATOM 775 C C . LEU A 1 106 ? 13.334 1.667 0.159 1.00 96.31 106 LEU A C 1
ATOM 777 O O . LEU A 1 106 ? 12.990 1.946 1.306 1.00 96.31 106 LEU A O 1
ATOM 781 N N . ALA A 1 107 ? 14.231 0.710 -0.092 1.00 95.50 107 ALA A N 1
ATOM 782 C CA . ALA A 1 107 ? 14.886 -0.065 0.959 1.00 95.50 107 ALA A CA 1
ATOM 783 C C . ALA A 1 107 ? 15.750 0.822 1.870 1.00 95.50 107 ALA A C 1
ATOM 785 O O . ALA A 1 107 ? 15.741 0.653 3.092 1.00 95.50 107 ALA A O 1
ATOM 786 N N . LEU A 1 108 ? 16.467 1.800 1.304 1.00 96.25 108 LEU A N 1
ATOM 787 C CA . LEU A 1 108 ? 17.257 2.766 2.069 1.00 96.25 108 LEU A CA 1
ATOM 788 C C . LEU A 1 108 ? 16.371 3.693 2.911 1.00 96.25 108 LEU A C 1
ATOM 790 O O . LEU A 1 108 ? 16.652 3.878 4.097 1.00 96.25 108 LEU A O 1
ATOM 794 N N . LEU A 1 109 ? 15.289 4.224 2.334 1.00 95.12 109 LEU A N 1
ATOM 795 C CA . LEU A 1 109 ? 14.303 5.045 3.043 1.00 95.12 109 LEU A CA 1
ATOM 796 C C . LEU A 1 109 ? 13.643 4.260 4.180 1.00 95.12 109 LEU A C 1
ATOM 798 O O . LEU A 1 109 ? 13.627 4.727 5.318 1.00 95.12 109 LEU A O 1
ATOM 802 N N . GLY A 1 110 ? 13.183 3.036 3.907 1.00 91.19 110 GLY A N 1
ATOM 803 C CA . GLY A 1 110 ? 12.600 2.148 4.911 1.00 91.19 110 GLY A CA 1
ATOM 804 C C . GLY A 1 110 ? 13.583 1.837 6.037 1.00 91.19 110 GLY A C 1
ATOM 805 O O . GLY A 1 110 ? 13.246 1.963 7.215 1.00 91.19 110 GLY A O 1
ATOM 806 N N . ARG A 1 111 ? 14.841 1.524 5.699 1.00 92.56 111 ARG A N 1
ATOM 807 C CA . ARG A 1 111 ? 15.910 1.331 6.689 1.00 92.56 111 ARG A CA 1
ATOM 808 C C . ARG A 1 111 ? 16.116 2.577 7.545 1.00 92.56 111 ARG A C 1
ATOM 810 O O . ARG A 1 111 ? 16.331 2.444 8.747 1.00 92.56 111 ARG A O 1
ATOM 817 N N . ASN A 1 112 ? 16.068 3.770 6.957 1.00 87.62 112 ASN A N 1
ATOM 818 C CA . ASN A 1 112 ? 16.247 5.013 7.698 1.00 87.62 112 ASN A CA 1
ATOM 819 C C . ASN A 1 112 ? 15.075 5.299 8.647 1.00 87.62 112 ASN A C 1
ATOM 821 O O . ASN A 1 112 ? 15.308 5.644 9.803 1.00 87.62 112 ASN A O 1
ATOM 825 N N . SER A 1 113 ? 13.837 5.062 8.207 1.00 86.06 113 SER A N 1
ATOM 826 C CA . SER A 1 113 ? 12.648 5.191 9.058 1.00 86.06 113 SER A CA 1
ATOM 827 C C . SER A 1 113 ? 12.674 4.219 10.241 1.00 86.06 113 SER A C 1
ATOM 829 O O . SER A 1 113 ? 12.289 4.583 11.350 1.00 86.06 113 SER A O 1
ATOM 831 N N . MET A 1 114 ? 13.201 3.004 10.052 1.00 82.44 114 MET A N 1
ATOM 832 C CA . MET A 1 114 ? 13.332 2.023 11.137 1.00 82.44 114 MET A CA 1
ATOM 833 C C . MET A 1 114 ? 14.431 2.367 12.150 1.00 82.44 114 MET A C 1
ATOM 835 O O . MET A 1 114 ? 14.275 2.067 13.330 1.00 82.44 114 MET A O 1
ATOM 839 N N . LYS A 1 115 ? 15.521 3.028 11.737 1.00 76.56 115 LYS A N 1
ATOM 840 C CA . LYS A 1 115 ? 16.619 3.418 12.646 1.00 76.56 115 LYS A CA 1
ATOM 841 C C . LYS A 1 115 ? 16.182 4.388 13.752 1.00 76.56 115 LYS A C 1
ATOM 843 O O . LYS A 1 115 ? 16.797 4.397 14.813 1.00 76.56 115 LYS A O 1
ATOM 848 N N . GLY A 1 116 ? 15.151 5.199 13.511 1.00 66.31 116 GLY A N 1
ATOM 849 C CA . GLY A 1 116 ? 14.615 6.148 14.494 1.00 66.31 116 GLY A CA 1
ATOM 850 C C . GLY A 1 116 ? 13.639 5.532 15.501 1.00 66.31 116 GLY A C 1
ATOM 851 O O . GLY A 1 116 ? 13.342 6.145 16.526 1.00 66.31 116 GLY A O 1
ATOM 852 N N . MET A 1 117 ? 13.145 4.318 15.246 1.00 69.62 117 MET A N 1
ATOM 853 C CA . MET A 1 117 ? 12.220 3.646 16.150 1.00 69.62 117 MET A CA 1
ATOM 854 C C . MET A 1 117 ? 13.009 2.969 17.273 1.00 69.62 117 MET A C 1
ATOM 856 O O . MET A 1 117 ? 13.546 1.874 17.105 1.00 69.62 117 MET A O 1
ATOM 860 N N . LYS A 1 118 ? 13.063 3.601 18.452 1.00 64.44 118 LYS A N 1
ATOM 861 C CA . LYS A 1 118 ? 13.447 2.913 19.692 1.00 64.44 118 LYS A CA 1
ATOM 862 C C . LYS A 1 118 ? 12.415 1.811 19.952 1.00 64.44 118 LYS A C 1
ATOM 864 O O . LYS A 1 118 ? 11.374 2.054 20.549 1.00 64.44 118 LYS A O 1
ATOM 869 N N . GLY A 1 119 ? 12.692 0.599 19.470 1.00 63.84 119 GLY A N 1
ATOM 870 C CA . GLY A 1 119 ? 11.786 -0.558 19.499 1.00 63.84 119 GLY A CA 1
ATOM 871 C 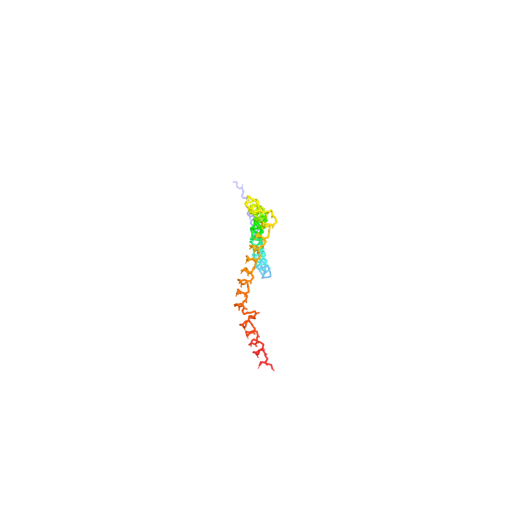C . GLY A 1 119 ? 11.444 -1.099 20.892 1.00 63.84 119 GLY A C 1
ATOM 872 O O . GLY A 1 119 ? 10.818 -2.147 21.003 1.00 63.84 119 GLY A O 1
ATOM 873 N N . LYS A 1 120 ? 11.847 -0.410 21.962 1.00 62.00 120 LYS A N 1
ATOM 874 C CA . LYS A 1 120 ? 11.428 -0.703 23.330 1.00 62.00 120 LYS A CA 1
ATOM 875 C C . LYS A 1 120 ? 10.700 0.524 23.871 1.00 62.00 120 LYS A C 1
ATOM 877 O O . LYS A 1 120 ? 11.300 1.600 23.883 1.00 62.00 120 LYS A O 1
ATOM 882 N N . PRO A 1 121 ? 9.447 0.399 24.342 1.00 72.69 121 PRO A N 1
ATOM 883 C CA . PRO A 1 121 ? 8.775 1.481 25.043 1.00 72.69 121 PRO A CA 1
ATOM 884 C C . PRO A 1 121 ? 9.438 1.662 26.417 1.00 72.69 121 PRO A C 1
ATOM 886 O O . PRO A 1 121 ? 8.941 1.188 27.435 1.00 72.69 121 PRO A O 1
ATOM 889 N N . GLU A 1 122 ? 10.598 2.326 26.437 1.00 80.38 122 GLU A N 1
ATOM 890 C CA . GLU A 1 122 ? 11.451 2.516 27.621 1.00 80.38 122 GLU A CA 1
ATOM 891 C C . GLU A 1 122 ? 10.657 3.109 28.789 1.00 80.38 122 GLU A C 1
ATOM 893 O O . GLU A 1 122 ? 10.814 2.680 29.927 1.00 80.38 122 GLU A O 1
ATOM 898 N N . ARG A 1 123 ? 9.734 4.034 28.496 1.00 77.62 123 ARG A N 1
ATOM 899 C CA . ARG A 1 123 ? 8.848 4.646 29.495 1.00 77.62 123 ARG A CA 1
ATOM 900 C C . ARG A 1 123 ? 7.842 3.652 30.075 1.00 77.62 123 ARG A C 1
ATOM 902 O O . ARG A 1 123 ? 7.667 3.621 31.285 1.00 77.62 123 ARG A O 1
ATOM 909 N N . THR A 1 124 ? 7.215 2.824 29.240 1.00 82.31 124 THR A N 1
ATOM 910 C CA . THR A 1 124 ? 6.250 1.804 29.689 1.00 82.31 124 THR A CA 1
ATOM 911 C C . THR A 1 124 ? 6.936 0.736 30.533 1.00 82.31 124 THR A C 1
ATOM 913 O O . THR A 1 124 ? 6.413 0.342 31.570 1.00 82.31 124 THR A O 1
ATOM 916 N N . ILE A 1 125 ? 8.138 0.316 30.130 1.00 84.69 125 ILE A N 1
ATOM 917 C CA . ILE A 1 125 ? 8.943 -0.654 30.879 1.00 84.69 125 ILE A CA 1
ATOM 918 C C . ILE A 1 125 ? 9.391 -0.057 32.221 1.00 84.69 125 ILE A C 1
ATOM 920 O O . ILE A 1 125 ? 9.270 -0.722 33.245 1.00 84.69 125 ILE A O 1
ATOM 924 N N . LYS A 1 126 ? 9.850 1.202 32.238 1.00 86.38 126 LYS A N 1
ATOM 925 C CA . LYS A 1 126 ? 10.247 1.915 33.464 1.00 86.38 126 LYS A CA 1
ATOM 926 C C . LYS A 1 126 ? 9.081 2.070 34.441 1.00 86.38 126 LYS A C 1
ATOM 928 O O . LYS A 1 126 ? 9.229 1.717 35.603 1.00 86.38 126 LYS A O 1
ATOM 933 N N . ASN A 1 127 ? 7.914 2.502 33.965 1.00 88.75 127 ASN A N 1
ATOM 934 C CA . ASN A 1 127 ? 6.718 2.642 34.802 1.00 88.75 127 ASN A CA 1
ATOM 935 C C . ASN A 1 127 ? 6.258 1.290 35.375 1.00 88.75 127 ASN A C 1
ATOM 937 O O . ASN A 1 127 ? 5.892 1.206 36.546 1.00 88.75 127 ASN A O 1
ATOM 941 N N . ALA A 1 128 ? 6.305 0.217 34.576 1.00 87.69 128 ALA A N 1
ATOM 942 C CA . ALA A 1 128 ? 5.993 -1.129 35.055 1.00 87.69 128 ALA A CA 1
ATOM 943 C C . ALA A 1 128 ? 6.989 -1.596 36.133 1.00 87.69 128 ALA A C 1
ATOM 945 O O . ALA A 1 128 ? 6.574 -2.152 37.146 1.00 87.69 128 ALA A O 1
ATOM 946 N N . GLN A 1 129 ? 8.289 -1.325 35.961 1.00 88.94 129 GLN A N 1
ATO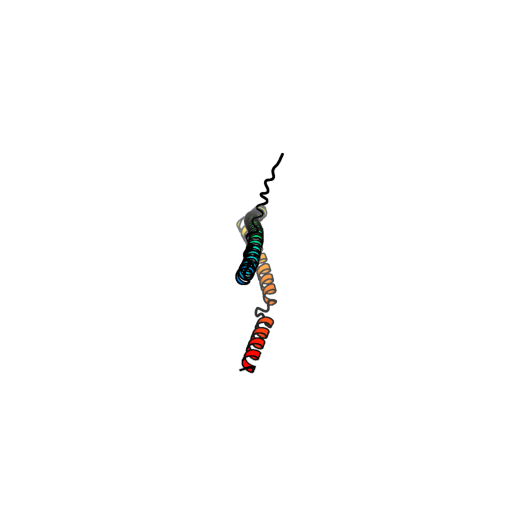M 947 C CA . GLN A 1 129 ? 9.313 -1.646 36.962 1.00 88.94 129 GLN A CA 1
ATOM 948 C C . GLN A 1 129 ? 9.151 -0.836 38.253 1.00 88.94 129 GLN A C 1
ATOM 950 O O . GLN A 1 129 ? 9.278 -1.402 39.336 1.00 88.94 129 GLN A O 1
ATOM 955 N N . GLU A 1 130 ? 8.839 0.457 38.162 1.00 90.00 130 GLU A N 1
ATOM 956 C CA . GLU A 1 130 ? 8.564 1.310 39.327 1.00 90.00 130 GLU A CA 1
ATOM 957 C C . GLU A 1 130 ? 7.331 0.820 40.096 1.00 90.00 130 GLU A C 1
ATOM 959 O O . GLU A 1 130 ? 7.386 0.688 41.316 1.00 90.00 130 GLU A O 1
ATOM 964 N N . THR A 1 131 ? 6.263 0.445 39.384 1.00 87.62 131 THR A N 1
ATOM 965 C CA . THR A 1 131 ? 5.043 -0.118 39.991 1.00 87.62 131 THR A CA 1
ATOM 966 C C . THR A 1 131 ? 5.334 -1.432 40.723 1.00 87.62 131 THR A C 1
ATOM 968 O O . THR A 1 131 ? 4.905 -1.623 41.857 1.00 87.62 131 THR A O 1
ATOM 971 N N . LEU A 1 132 ? 6.108 -2.331 40.106 1.00 88.50 132 LEU A N 1
ATOM 972 C CA . LEU A 1 132 ? 6.502 -3.601 40.726 1.00 88.50 132 LEU A CA 1
ATOM 973 C C . LEU A 1 132 ? 7.427 -3.404 41.933 1.00 88.50 132 LEU A C 1
ATOM 975 O O . LEU A 1 132 ? 7.333 -4.147 42.907 1.00 88.50 132 LEU A O 1
ATOM 979 N N . SER A 1 133 ? 8.313 -2.407 41.876 1.00 87.38 133 SER A N 1
ATOM 980 C CA . SER A 1 133 ? 9.225 -2.084 42.976 1.00 87.38 133 SER A CA 1
ATOM 981 C C . SER A 1 133 ? 8.465 -1.516 44.174 1.00 87.38 133 SER A C 1
ATOM 983 O O . SER A 1 133 ? 8.720 -1.936 45.297 1.00 87.38 133 SER A O 1
ATOM 985 N N . ALA A 1 134 ? 7.484 -0.639 43.935 1.00 86.62 134 ALA A N 1
ATOM 986 C CA . ALA A 1 134 ? 6.629 -0.088 44.984 1.00 86.62 134 ALA A CA 1
ATOM 987 C C . ALA A 1 134 ? 5.819 -1.176 45.712 1.00 86.62 134 ALA A C 1
ATOM 989 O O . ALA A 1 134 ? 5.742 -1.156 46.934 1.00 86.62 134 ALA A O 1
ATOM 990 N N . LEU A 1 135 ? 5.287 -2.165 44.982 1.00 85.88 135 LEU A N 1
ATOM 991 C CA . LEU A 1 135 ? 4.542 -3.287 45.573 1.00 85.88 135 LEU A CA 1
ATOM 992 C C . LEU A 1 135 ? 5.421 -4.243 46.393 1.00 85.88 135 LEU A C 1
ATOM 994 O O . LEU A 1 135 ? 4.928 -4.872 47.321 1.00 85.88 135 LEU A O 1
ATOM 998 N N . LYS A 1 136 ? 6.710 -4.374 46.054 1.00 86.62 136 LYS A N 1
ATOM 999 C CA . LYS A 1 136 ? 7.651 -5.253 46.768 1.00 86.62 136 LYS A CA 1
ATOM 1000 C C . LYS A 1 136 ? 8.244 -4.608 48.024 1.00 86.62 136 LYS A C 1
ATOM 1002 O O . LYS A 1 136 ? 8.733 -5.316 48.893 1.00 86.62 136 LYS A O 1
ATOM 1007 N N . SER A 1 137 ? 8.250 -3.279 48.104 1.00 75.25 137 SER A N 1
ATOM 1008 C CA . SER A 1 137 ? 8.713 -2.543 49.287 1.00 75.25 137 SER A CA 1
ATOM 1009 C C . SER A 1 137 ? 7.675 -2.479 50.413 1.00 75.25 137 SER A C 1
ATOM 1011 O O . SER A 1 137 ? 8.044 -2.114 51.525 1.00 75.25 137 SER A O 1
ATOM 1013 N N . ASP A 1 138 ? 6.417 -2.828 50.129 1.00 68.38 138 ASP A N 1
ATOM 1014 C CA . ASP A 1 138 ? 5.277 -2.770 51.061 1.00 68.38 138 ASP A CA 1
ATOM 1015 C C . ASP A 1 138 ? 4.894 -4.156 51.644 1.00 68.38 138 ASP A C 1
ATOM 1017 O O . ASP A 1 138 ? 3.880 -4.294 52.324 1.00 68.38 138 ASP A O 1
ATOM 1021 N N . SER A 1 139 ? 5.703 -5.194 51.373 1.00 52.59 139 SER A N 1
ATOM 1022 C CA . SER A 1 139 ? 5.544 -6.589 51.836 1.00 52.59 139 SER A CA 1
ATOM 1023 C C . SER A 1 139 ? 6.802 -7.101 52.527 1.00 52.59 139 SER A C 1
ATOM 1025 O O . SER A 1 139 ? 6.679 -7.757 53.582 1.00 52.59 139 SER A O 1
#

pLDDT: mean 87.47, std 14.04, range [48.44, 98.5]

Sequence (139 aa):
MATQHANDQTSSQPSPERTIGQLVADATHDVSTIVRSEIALAKAEIAADAKKAGAGAGMFAAAAFVALLGLIFLFHTIVAVLDIWLPEWAGYLITTGLLFLVAAILALLGRNSMKGMKGKPERTIKNAQETLSALKSDS

Foldseek 3Di:
DDDDDDDPPPVPPPPPDDDPVNVVVVVVVVVVVVVVVVVVVVVVVVVVVVVVVVVVVVVVVVVVVVVVVVVVVVLVVQLVVVVVPDPSVVSNVVSVVVVVVVVVVVVVVVVVVVVPDPVDPPVVVVVVVVVVVVVVVVD

Radius of gyration: 38.25 Å; Cα contacts (8 Å, |Δi|>4): 18; chains: 1; bounding box: 109×22×83 Å

Organism: NCBI:txid433644

Solvent-accessible surface area (backbone atoms only — not comparable to full-atom values): 8053 Å² total; per-residue (Å²): 133,88,79,93,81,90,76,88,76,77,77,76,66,77,73,75,77,81,49,71,69,55,56,52,50,52,54,52,50,51,53,52,50,51,54,53,48,52,53,52,48,52,50,50,51,52,50,53,50,50,50,53,52,48,52,50,52,51,50,51,52,50,49,52,51,53,51,52,54,48,50,54,54,48,54,52,49,52,26,59,61,37,38,78,82,39,60,58,71,57,18,49,50,53,55,50,50,52,50,52,52,52,50,51,52,52,52,51,52,52,52,53,62,53,72,73,53,73,89,57,65,60,65,61,55,48,53,51,49,51,54,54,50,57,60,61,74,78,111

Secondary structure (DSSP, 8-state):
---------------PPPPHHHHHHHHHHHHHHHHHHHHHHHHHHHHHHHHHHHHHHHHHHHHHHHHHHHHHHHHHHHHHHHHTTS-HHHHHHHHHHHHHHHHHHHHHHHHHHHHT--SS-HHHHHHHHHHHHHHHHT-